Protein AF-A0A1C5YTB3-F1 (afdb_monomer_lite)

Secondary structure (DSSP, 8-state):
------------HHHHHHHHHHHHHTT--HHHHHHHHHHHHHHHSS------SS--THHHHHHHHHHHHHHH---PPPHHHHHHHHHHHHHHHHHT-

Foldseek 3Di:
DPDDDDDDDDDDPVVQVVVQVVQVVVPHHPVRVVVVQVVCCVVVVDHDPDPDPDPCCVVVVVVVVVVVCVVVDDPDDDPVVVVVVVVVVVVCVVVVD

pLDDT: mean 79.33, std 14.61, range [42.94, 97.38]

Sequence (97 aa):
MPGDYNLSMRVDSTLKAQAEEVLSNVGLTMTGAFTMFLKQIVREKSVPLSLSLDSSNAVYADLLEAQIDRLNGYQGRSGRDVLAEMDRVISEVENGR

Structure (mmCIF, N/CA/C/O backbone):
data_AF-A0A1C5YTB3-F1
#
_entry.id   AF-A0A1C5YTB3-F1
#
loop_
_atom_site.group_PDB
_atom_site.id
_atom_site.type_symbol
_atom_site.label_atom_id
_atom_site.label_alt_id
_atom_site.label_comp_id
_atom_site.label_asym_id
_atom_site.label_entity_id
_atom_site.label_seq_id
_atom_site.pdbx_PDB_ins_code
_atom_site.Cartn_x
_atom_site.Cartn_y
_atom_site.Cartn_z
_atom_site.occupancy
_atom_site.B_iso_or_equiv
_atom_site.auth_seq_id
_atom_site.auth_comp_id
_atom_site.auth_asym_id
_atom_site.auth_atom_id
_atom_site.pdbx_PDB_model_num
ATOM 1 N N . MET A 1 1 ? 9.365 3.852 24.773 1.00 42.94 1 MET A N 1
ATOM 2 C CA . MET A 1 1 ? 8.521 2.674 24.477 1.00 42.94 1 MET A CA 1
ATOM 3 C C . MET A 1 1 ? 7.908 2.879 23.106 1.00 42.94 1 MET A C 1
ATOM 5 O O . MET A 1 1 ? 7.512 4.012 22.851 1.00 42.94 1 MET A O 1
ATOM 9 N N . PRO A 1 2 ? 7.841 1.866 22.228 1.00 62.19 2 PRO A N 1
ATOM 10 C CA . PRO A 1 2 ? 6.917 1.953 21.110 1.00 62.19 2 PRO A CA 1
ATOM 11 C C . PRO A 1 2 ? 5.504 1.915 21.701 1.00 62.19 2 PRO A C 1
ATOM 13 O O . PRO A 1 2 ? 5.137 0.944 22.356 1.00 62.19 2 PRO A O 1
ATOM 16 N N . GLY A 1 3 ? 4.790 3.030 21.584 1.00 78.25 3 GLY A N 1
ATOM 17 C CA . GLY A 1 3 ? 3.371 3.123 21.908 1.00 78.25 3 GLY A CA 1
ATOM 18 C C . GLY A 1 3 ? 2.544 2.987 20.637 1.00 78.25 3 GLY A C 1
ATOM 19 O O . GLY A 1 3 ? 3.040 3.270 19.544 1.00 78.25 3 GLY A O 1
ATOM 20 N N . ASP A 1 4 ? 1.296 2.561 20.785 1.00 83.25 4 ASP A N 1
ATOM 21 C CA . ASP A 1 4 ? 0.339 2.584 19.687 1.00 83.25 4 ASP A CA 1
ATOM 22 C C . ASP A 1 4 ? -0.077 4.033 19.413 1.00 83.25 4 ASP A C 1
ATOM 24 O O . ASP A 1 4 ? -0.381 4.799 20.331 1.00 83.25 4 ASP A O 1
ATOM 28 N N . TYR A 1 5 ? -0.082 4.413 18.137 1.00 86.44 5 TYR A N 1
ATOM 29 C CA . TYR A 1 5 ? -0.504 5.736 17.690 1.00 86.44 5 TYR A CA 1
ATOM 30 C C . TYR A 1 5 ? -1.646 5.600 16.689 1.00 86.44 5 TYR A C 1
ATOM 32 O O . TYR A 1 5 ? -1.597 4.776 15.776 1.00 86.44 5 TYR A O 1
ATOM 40 N N . ASN A 1 6 ? -2.658 6.452 16.837 1.00 90.06 6 ASN A N 1
ATOM 41 C CA . ASN A 1 6 ? -3.766 6.527 15.893 1.00 90.06 6 ASN A CA 1
ATOM 42 C C . ASN A 1 6 ? -3.383 7.415 14.706 1.00 90.06 6 ASN A C 1
ATOM 44 O O . ASN A 1 6 ? -2.997 8.571 14.885 1.00 90.06 6 ASN A O 1
ATOM 48 N N . LEU A 1 7 ? -3.538 6.888 13.492 1.00 87.19 7 LEU A N 1
ATOM 49 C CA . LEU A 1 7 ? -3.354 7.626 12.246 1.00 87.19 7 LEU A CA 1
ATOM 50 C C . LEU A 1 7 ? -4.719 8.068 11.703 1.00 87.19 7 LEU A C 1
ATOM 52 O O . LEU A 1 7 ? -5.602 7.238 11.500 1.00 87.19 7 LEU A O 1
ATOM 56 N N . SER A 1 8 ? -4.881 9.366 11.439 1.00 90.81 8 SER A N 1
ATOM 57 C CA . SER A 1 8 ? -6.066 9.926 10.778 1.00 90.81 8 SER A CA 1
ATOM 58 C C . SER A 1 8 ? -5.673 10.516 9.428 1.00 90.81 8 SER A C 1
ATOM 60 O O . SER A 1 8 ? -4.761 11.338 9.348 1.00 90.81 8 SER A O 1
ATOM 62 N N . MET A 1 9 ? -6.352 10.088 8.365 1.00 88.31 9 MET A N 1
ATOM 63 C CA . MET A 1 9 ? -6.101 10.514 6.989 1.00 88.31 9 MET A CA 1
ATOM 64 C C . MET A 1 9 ? -7.425 10.874 6.318 1.00 88.31 9 MET A C 1
ATOM 66 O O . MET A 1 9 ? -8.427 10.180 6.491 1.00 88.31 9 MET A O 1
ATOM 70 N N . ARG A 1 10 ? -7.428 11.952 5.529 1.00 93.38 10 ARG A N 1
ATOM 71 C CA . ARG A 1 10 ? -8.546 12.271 4.637 1.00 93.38 10 ARG A CA 1
ATOM 72 C C . ARG A 1 10 ? -8.358 11.522 3.326 1.00 93.38 10 ARG A C 1
ATOM 74 O O . ARG A 1 10 ? -7.333 11.686 2.673 1.00 93.38 10 ARG A O 1
ATOM 81 N N . VAL A 1 11 ? -9.353 10.728 2.963 1.00 92.06 11 VAL A N 1
ATOM 82 C CA . VAL A 1 11 ? -9.398 9.953 1.723 1.00 92.06 11 VAL A CA 1
ATOM 83 C C . VAL A 1 11 ? -10.769 10.178 1.104 1.00 92.06 11 VAL A C 1
ATOM 85 O O . VAL A 1 11 ? -11.752 10.346 1.829 1.00 92.06 11 VAL A O 1
ATOM 88 N N . ASP A 1 12 ? -10.827 10.203 -0.222 1.00 97.38 12 ASP A N 1
ATOM 89 C CA . ASP A 1 12 ? -12.097 10.198 -0.934 1.00 97.38 12 ASP A CA 1
ATOM 90 C C . ASP A 1 12 ? -12.927 8.953 -0.562 1.00 97.38 12 ASP A C 1
ATOM 92 O O . ASP A 1 12 ? -12.395 7.848 -0.414 1.00 97.38 12 ASP A O 1
ATOM 96 N N . SER A 1 13 ? -14.235 9.129 -0.375 1.00 96.00 13 SER A N 1
ATOM 97 C CA . SER A 1 13 ? -15.112 8.053 0.098 1.00 96.00 13 SER A CA 1
ATOM 98 C C . SER A 1 13 ? -15.258 6.927 -0.923 1.00 96.00 13 SER A C 1
ATOM 100 O O . SER A 1 13 ? -15.326 5.761 -0.530 1.00 96.00 13 SER A O 1
ATOM 102 N N . THR A 1 14 ? -15.266 7.254 -2.217 1.00 96.38 14 THR A N 1
ATOM 103 C CA . THR A 1 14 ? -15.378 6.263 -3.292 1.00 96.38 14 THR A CA 1
ATOM 104 C C . THR A 1 14 ? -14.084 5.473 -3.432 1.00 96.38 14 THR A C 1
ATOM 106 O O . THR A 1 14 ? -14.125 4.245 -3.490 1.00 96.38 14 THR A O 1
ATOM 109 N N . LEU A 1 15 ? -12.933 6.151 -3.356 1.00 94.62 15 LEU A N 1
ATOM 110 C CA . LEU A 1 15 ? -11.619 5.510 -3.360 1.00 94.62 15 LEU A CA 1
ATOM 111 C C . LEU A 1 15 ? -11.454 4.555 -2.173 1.00 94.62 15 LEU A C 1
ATOM 113 O O . LEU A 1 15 ? -10.968 3.437 -2.338 1.00 94.62 15 LEU A O 1
ATOM 117 N N . LYS A 1 16 ? -11.879 4.977 -0.975 1.00 93.81 16 LYS A N 1
ATOM 118 C CA . LYS A 1 16 ? -11.833 4.127 0.219 1.00 93.81 16 LYS A CA 1
ATOM 119 C C . LYS A 1 16 ? -12.647 2.845 0.020 1.00 93.81 16 LYS A C 1
ATOM 121 O O . LYS A 1 16 ? -12.140 1.770 0.325 1.00 93.81 16 LYS A O 1
ATOM 126 N N . ALA A 1 17 ? -13.873 2.961 -0.492 1.00 95.75 17 ALA A N 1
ATOM 127 C CA . ALA A 1 17 ? -14.748 1.812 -0.716 1.00 95.75 17 ALA A CA 1
ATOM 128 C C . ALA A 1 17 ? -14.154 0.826 -1.736 1.00 95.75 17 ALA A C 1
ATOM 130 O O . ALA A 1 17 ? -14.104 -0.371 -1.467 1.00 95.75 17 ALA A O 1
ATOM 131 N N . GLN A 1 18 ? -13.629 1.331 -2.858 1.00 95.25 18 GLN A N 1
ATOM 132 C CA . GLN A 1 18 ? -12.973 0.501 -3.878 1.00 95.25 18 GLN A CA 1
ATOM 133 C C . GLN A 1 18 ? -11.755 -0.239 -3.312 1.00 95.25 18 GLN A C 1
ATOM 135 O O . GLN A 1 18 ? -11.577 -1.434 -3.537 1.00 95.25 18 GLN A O 1
ATOM 140 N N . ALA A 1 19 ? -10.916 0.455 -2.541 1.00 92.81 19 ALA A N 1
ATOM 141 C CA . ALA A 1 19 ? -9.744 -0.157 -1.932 1.00 92.81 19 ALA A CA 1
ATOM 142 C C . ALA A 1 19 ? -10.121 -1.213 -0.875 1.00 92.81 19 ALA A C 1
ATOM 144 O O . ALA A 1 19 ? -9.485 -2.263 -0.816 1.00 92.81 19 ALA A O 1
ATOM 145 N N . GLU A 1 20 ? -11.156 -0.976 -0.061 1.00 94.50 20 GLU A N 1
ATOM 146 C CA . GLU A 1 20 ? -11.662 -1.975 0.892 1.00 94.50 20 GLU A CA 1
ATOM 147 C C . GLU A 1 20 ? -12.184 -3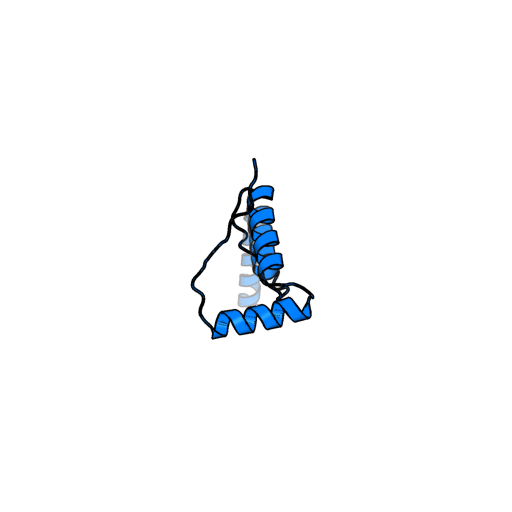.232 0.187 1.00 94.50 20 GLU A C 1
ATOM 149 O O . GLU A 1 20 ? -11.861 -4.336 0.624 1.00 94.50 20 GLU A O 1
ATOM 154 N N . GLU A 1 21 ? -12.913 -3.088 -0.922 1.00 95.00 21 GLU A N 1
ATOM 155 C CA . GLU A 1 21 ? -13.391 -4.222 -1.721 1.00 95.00 21 GLU A CA 1
ATOM 156 C C . GLU A 1 21 ? -12.220 -5.072 -2.234 1.00 95.00 21 GLU A C 1
ATOM 158 O O . GLU A 1 21 ? -12.163 -6.280 -1.991 1.00 95.00 21 GLU A O 1
ATOM 163 N N . VAL A 1 22 ? -11.226 -4.435 -2.855 1.00 93.31 22 VAL A N 1
ATOM 164 C CA . VAL A 1 22 ? -10.035 -5.116 -3.379 1.00 93.31 22 VAL A CA 1
ATOM 165 C C . VAL A 1 22 ? -9.253 -5.831 -2.274 1.00 93.31 22 VAL A C 1
ATOM 167 O O . VAL A 1 22 ? -8.879 -6.993 -2.435 1.00 93.31 22 VAL A O 1
ATOM 170 N N . LEU A 1 23 ? -9.020 -5.166 -1.140 1.00 92.75 23 LEU A N 1
ATOM 171 C CA . LEU A 1 23 ? -8.309 -5.764 -0.008 1.00 92.75 23 LEU A CA 1
ATOM 172 C C . LEU A 1 23 ? -9.096 -6.930 0.603 1.00 92.75 23 LEU A C 1
ATOM 174 O O . LEU A 1 23 ? -8.500 -7.943 0.971 1.00 92.75 23 LEU A O 1
ATOM 178 N N . SER A 1 24 ? -10.426 -6.832 0.653 1.00 93.19 24 SER A N 1
ATOM 179 C CA . SER A 1 24 ? -11.282 -7.895 1.183 1.00 93.19 24 SER A CA 1
ATOM 180 C C . SER A 1 24 ? -11.212 -9.178 0.350 1.00 93.19 24 SER A C 1
ATOM 182 O O . SER A 1 24 ? -11.171 -10.267 0.924 1.00 93.19 24 SER A O 1
ATOM 184 N N . ASN A 1 25 ? -11.068 -9.062 -0.976 1.00 92.31 25 ASN A N 1
ATOM 185 C CA . ASN A 1 25 ? -10.920 -10.206 -1.882 1.00 92.31 25 ASN A CA 1
ATOM 186 C C . ASN A 1 25 ? -9.662 -11.041 -1.593 1.00 92.31 25 ASN A C 1
ATOM 188 O O . ASN A 1 25 ? -9.626 -12.230 -1.902 1.00 92.31 25 ASN A O 1
ATOM 192 N N . VAL A 1 26 ? -8.643 -10.437 -0.975 1.00 89.06 26 VAL A N 1
ATOM 193 C CA . VAL A 1 26 ? -7.402 -11.109 -0.553 1.00 89.06 26 VAL A CA 1
ATOM 194 C C . VAL A 1 26 ? -7.314 -11.302 0.967 1.00 89.06 26 VAL A C 1
ATOM 196 O O . VAL A 1 26 ? -6.260 -11.663 1.487 1.00 89.06 26 VAL A O 1
ATOM 199 N N . GLY A 1 27 ? -8.412 -11.073 1.697 1.00 91.12 27 GLY A N 1
ATOM 200 C CA . GLY A 1 27 ? -8.485 -11.264 3.149 1.00 91.12 27 GLY A CA 1
ATOM 201 C C . GLY A 1 27 ? -7.727 -10.216 3.971 1.00 91.12 27 GLY A C 1
ATOM 202 O O . GLY A 1 27 ? -7.367 -10.479 5.120 1.00 91.12 27 GLY A O 1
ATOM 203 N N . LEU A 1 28 ? -7.463 -9.036 3.406 1.00 93.56 28 LEU A N 1
ATOM 204 C CA . LEU A 1 28 ? -6.774 -7.936 4.077 1.00 93.56 28 LEU A CA 1
ATOM 205 C C . LEU A 1 28 ? -7.746 -6.845 4.529 1.00 93.56 28 LEU A C 1
ATOM 207 O O . LEU A 1 28 ? -8.738 -6.534 3.877 1.00 93.56 28 LEU A O 1
ATOM 211 N N . THR A 1 29 ? -7.411 -6.211 5.651 1.00 94.62 29 THR A N 1
ATOM 212 C CA . THR A 1 29 ? -8.067 -4.981 6.109 1.00 94.62 29 THR A CA 1
ATOM 213 C C . THR A 1 29 ? -7.252 -3.763 5.695 1.00 94.62 29 THR A C 1
ATOM 215 O O . THR A 1 29 ? -6.040 -3.858 5.488 1.00 94.62 29 THR A O 1
ATOM 218 N N . MET A 1 30 ? -7.893 -2.591 5.659 1.00 92.50 30 MET A N 1
ATOM 219 C CA . MET A 1 30 ? -7.212 -1.322 5.385 1.00 92.50 30 MET A CA 1
ATOM 220 C C . MET A 1 30 ? -6.026 -1.098 6.338 1.00 92.50 30 MET A C 1
ATOM 222 O O . MET A 1 30 ? -4.906 -0.836 5.906 1.00 92.50 30 MET A O 1
ATOM 226 N N . THR A 1 31 ? -6.233 -1.304 7.642 1.00 92.31 31 THR A N 1
ATOM 227 C CA . THR A 1 31 ? -5.172 -1.200 8.656 1.00 92.31 31 THR A CA 1
ATOM 228 C C . THR A 1 31 ? -4.039 -2.198 8.415 1.00 92.31 31 THR A C 1
ATOM 230 O O . THR A 1 31 ? -2.866 -1.845 8.558 1.00 92.31 31 THR A O 1
ATOM 233 N N . GLY A 1 32 ? -4.363 -3.434 8.023 1.00 92.50 32 GLY A N 1
ATOM 234 C CA . GLY A 1 32 ? -3.370 -4.453 7.684 1.00 92.50 32 GLY A CA 1
ATOM 235 C C . GLY A 1 32 ? -2.506 -4.037 6.493 1.00 92.50 32 GLY A C 1
ATOM 236 O O . GLY A 1 32 ? -1.278 -4.072 6.588 1.00 92.50 32 GLY A O 1
ATOM 237 N N . ALA A 1 33 ? -3.136 -3.556 5.420 1.00 91.62 33 ALA A N 1
ATOM 238 C CA . ALA A 1 33 ? -2.450 -3.072 4.225 1.00 91.62 33 ALA A CA 1
ATOM 239 C C . ALA A 1 33 ? -1.526 -1.880 4.532 1.00 91.62 33 ALA A C 1
ATOM 241 O O . ALA A 1 33 ? -0.344 -1.905 4.185 1.00 91.62 33 ALA A O 1
ATOM 242 N N . PHE A 1 34 ? -2.010 -0.879 5.277 1.00 90.81 34 PHE A N 1
ATOM 243 C CA . PHE A 1 34 ? -1.180 0.251 5.714 1.00 90.81 34 PHE A CA 1
ATOM 244 C C . PHE A 1 34 ? -0.017 -0.182 6.615 1.00 90.81 34 PHE A C 1
ATOM 246 O O . PHE A 1 34 ? 1.100 0.318 6.476 1.00 90.81 34 PHE A O 1
ATOM 253 N N . THR A 1 35 ? -0.237 -1.148 7.509 1.00 91.94 35 THR A N 1
ATOM 254 C CA . THR A 1 35 ? 0.837 -1.695 8.350 1.00 91.94 35 THR A CA 1
ATOM 255 C C . THR A 1 35 ? 1.921 -2.362 7.502 1.00 91.94 35 THR A C 1
ATOM 257 O O . THR A 1 35 ? 3.110 -2.196 7.778 1.00 91.94 35 THR A O 1
ATOM 260 N N . MET A 1 36 ? 1.535 -3.106 6.461 1.00 91.75 36 MET A N 1
ATOM 261 C CA . MET A 1 36 ? 2.485 -3.716 5.527 1.00 91.75 36 MET A CA 1
ATOM 262 C C . MET A 1 36 ? 3.273 -2.661 4.749 1.00 91.75 36 MET A C 1
ATOM 264 O O . MET A 1 36 ? 4.496 -2.769 4.677 1.00 91.75 36 MET A O 1
ATOM 268 N N . PHE A 1 37 ? 2.605 -1.616 4.257 1.00 90.19 37 PHE A N 1
ATOM 269 C CA . PHE A 1 37 ? 3.249 -0.493 3.573 1.00 90.19 37 PHE A CA 1
ATOM 270 C C . PHE A 1 37 ? 4.326 0.176 4.443 1.00 90.19 37 PHE A C 1
ATOM 272 O O . PHE A 1 37 ? 5.469 0.339 4.014 1.00 90.19 37 PHE A O 1
ATOM 279 N N . LEU A 1 38 ? 4.010 0.483 5.707 1.00 91.75 38 LEU A N 1
ATOM 280 C CA . LEU A 1 38 ? 4.979 1.072 6.638 1.00 91.75 38 LEU A CA 1
ATOM 281 C C . LEU A 1 38 ? 6.150 0.125 6.929 1.00 91.75 38 LEU A C 1
ATOM 283 O O . LEU A 1 38 ? 7.308 0.548 6.928 1.00 91.75 38 LEU A O 1
ATOM 287 N N . LYS A 1 39 ? 5.874 -1.168 7.144 1.00 92.06 39 LYS A N 1
ATOM 288 C CA . LYS A 1 39 ? 6.925 -2.179 7.335 1.00 92.06 39 LYS A CA 1
ATOM 289 C C . LYS A 1 39 ? 7.843 -2.277 6.120 1.00 92.06 39 LYS A C 1
ATOM 291 O O . LYS A 1 39 ? 9.048 -2.440 6.297 1.00 92.06 39 LYS A O 1
ATOM 296 N N . GLN A 1 40 ? 7.296 -2.155 4.913 1.00 91.25 40 GLN A N 1
ATOM 297 C CA . GLN A 1 40 ? 8.081 -2.172 3.687 1.00 91.25 40 GLN A CA 1
ATOM 298 C C . GLN A 1 40 ? 9.028 -0.972 3.614 1.00 91.25 40 GLN A C 1
ATOM 300 O O . GLN A 1 40 ? 10.225 -1.179 3.431 1.00 91.25 40 GLN A O 1
ATOM 305 N N . ILE A 1 41 ? 8.540 0.246 3.879 1.00 88.94 41 ILE A N 1
ATOM 306 C CA . ILE A 1 41 ? 9.389 1.450 3.936 1.00 88.94 41 ILE A CA 1
ATOM 307 C C . ILE A 1 41 ? 10.534 1.268 4.935 1.00 88.94 41 ILE A C 1
ATOM 309 O O . ILE A 1 41 ? 11.693 1.570 4.648 1.00 88.94 41 ILE A O 1
ATOM 313 N N . VAL A 1 42 ? 10.228 0.749 6.127 1.00 92.94 42 VAL A N 1
ATOM 314 C CA . VAL A 1 42 ? 11.239 0.541 7.171 1.00 92.94 42 VAL A CA 1
ATOM 315 C C . VAL A 1 42 ? 12.278 -0.498 6.748 1.00 92.94 42 VAL A C 1
ATOM 317 O O . VAL A 1 42 ? 13.460 -0.310 7.057 1.00 92.94 42 VAL A O 1
ATOM 320 N N . ARG A 1 43 ? 11.852 -1.567 6.066 1.00 91.69 43 ARG A N 1
ATOM 321 C CA . ARG A 1 43 ? 12.711 -2.663 5.601 1.00 91.69 43 ARG A CA 1
ATOM 322 C C . ARG A 1 43 ? 13.608 -2.238 4.442 1.00 91.69 43 ARG A C 1
ATOM 324 O O . ARG A 1 43 ? 14.793 -2.543 4.465 1.00 91.69 43 ARG A O 1
ATOM 331 N N . GLU A 1 44 ? 13.051 -1.545 3.456 1.00 89.56 44 GLU A N 1
ATOM 332 C CA . GLU A 1 44 ? 13.724 -1.230 2.187 1.00 89.56 44 GLU A CA 1
ATOM 333 C C . GLU A 1 44 ? 14.380 0.155 2.184 1.00 89.56 44 GLU A C 1
ATOM 335 O O . GLU A 1 44 ? 15.156 0.465 1.286 1.00 89.56 44 GLU A O 1
ATOM 340 N N . LYS A 1 45 ? 14.112 0.981 3.207 1.00 87.75 45 LYS A N 1
ATOM 341 C CA . LYS A 1 45 ? 14.597 2.371 3.311 1.00 87.75 45 LYS A CA 1
ATOM 342 C C . LYS A 1 45 ? 14.255 3.211 2.074 1.00 87.75 45 LYS A C 1
ATOM 344 O O . LYS A 1 45 ? 14.957 4.163 1.747 1.00 87.75 45 LYS A O 1
ATOM 349 N N . SER A 1 46 ? 13.157 2.867 1.413 1.00 81.00 46 SER A N 1
ATOM 350 C CA . SER A 1 46 ? 12.662 3.481 0.186 1.00 81.00 46 SER A CA 1
ATOM 351 C C . SER A 1 46 ? 11.133 3.529 0.212 1.00 81.00 46 SER A C 1
ATOM 353 O O . SER A 1 46 ? 10.491 2.866 1.027 1.00 81.00 46 SER A O 1
ATOM 355 N N . VAL A 1 47 ? 10.537 4.351 -0.653 1.00 83.44 47 VAL A N 1
ATOM 356 C CA . VAL A 1 47 ? 9.078 4.400 -0.819 1.00 83.44 47 VAL A CA 1
ATOM 357 C C . VAL A 1 47 ? 8.660 3.315 -1.823 1.00 83.44 47 VAL A C 1
ATOM 359 O O . VAL A 1 47 ? 9.156 3.344 -2.951 1.00 83.44 47 VAL A O 1
ATOM 362 N N . PRO A 1 48 ? 7.755 2.383 -1.464 1.00 77.75 48 PRO A N 1
ATOM 363 C CA . PRO A 1 48 ? 7.248 1.372 -2.388 1.00 77.75 48 PRO A CA 1
ATOM 364 C C . PRO A 1 48 ? 6.479 2.022 -3.542 1.00 77.75 48 PRO A C 1
ATOM 366 O O . PRO A 1 48 ? 5.438 2.637 -3.323 1.00 77.75 48 PRO A O 1
ATOM 369 N N . LEU A 1 49 ? 6.992 1.894 -4.767 1.00 65.69 49 LEU A N 1
ATOM 370 C CA . LEU A 1 49 ? 6.356 2.418 -5.986 1.00 65.69 49 LEU A CA 1
ATOM 371 C C . LEU A 1 49 ? 5.499 1.368 -6.713 1.00 65.69 49 LEU A C 1
ATOM 373 O O . LEU A 1 49 ? 4.698 1.724 -7.572 1.00 65.69 49 LEU A O 1
ATOM 377 N N . SER A 1 50 ? 5.637 0.084 -6.368 1.00 63.00 50 SER A N 1
ATOM 378 C CA . SER A 1 50 ? 4.903 -1.021 -6.987 1.00 63.00 50 SER A CA 1
ATOM 379 C C . SER A 1 50 ? 3.908 -1.647 -6.009 1.00 63.00 50 SER A C 1
ATOM 381 O O . SER A 1 50 ? 4.227 -2.537 -5.225 1.00 63.00 50 SER A O 1
ATOM 383 N N . LEU A 1 51 ? 2.659 -1.199 -6.084 1.00 55.62 51 LEU A N 1
ATOM 384 C CA . LEU A 1 51 ? 1.510 -1.921 -5.535 1.00 55.62 51 LEU A CA 1
ATOM 385 C C . LEU A 1 51 ? 0.504 -2.114 -6.672 1.00 55.62 51 LEU A C 1
ATOM 387 O O . LEU A 1 51 ? -0.549 -1.489 -6.700 1.00 55.62 51 LEU A O 1
ATOM 391 N N . SER A 1 52 ? 0.880 -2.926 -7.662 1.00 53.94 52 SER A N 1
ATOM 392 C CA . SER A 1 52 ? 0.011 -3.296 -8.782 1.00 53.94 52 SER A CA 1
ATOM 393 C C . SER A 1 52 ? -0.458 -4.737 -8.602 1.00 53.94 52 SER A C 1
ATOM 395 O O . SER A 1 52 ? 0.364 -5.630 -8.407 1.00 53.94 52 SER A O 1
ATOM 397 N N . LEU A 1 53 ? -1.773 -4.961 -8.672 1.00 50.47 53 LEU A N 1
ATOM 398 C CA . LEU A 1 53 ? -2.364 -6.298 -8.840 1.00 50.47 53 LEU A CA 1
ATOM 399 C C . LEU A 1 53 ? -2.245 -6.799 -10.282 1.00 50.47 53 LEU A C 1
ATOM 401 O O . LEU A 1 53 ? -2.433 -7.983 -10.544 1.00 50.47 53 LEU A O 1
ATOM 405 N N . ASP A 1 54 ? -1.926 -5.896 -11.206 1.00 48.34 54 ASP A N 1
ATOM 406 C CA . ASP A 1 54 ? -1.639 -6.227 -12.584 1.00 48.34 54 ASP A CA 1
ATOM 407 C C . ASP A 1 54 ? -0.177 -6.651 -12.693 1.00 48.34 54 ASP A C 1
ATOM 409 O O . ASP A 1 54 ? 0.736 -5.888 -12.352 1.00 48.34 54 ASP A O 1
ATOM 413 N N . SER A 1 55 ? 0.040 -7.863 -13.198 1.00 47.09 55 SER A N 1
ATOM 414 C CA . SER A 1 55 ? 1.339 -8.453 -13.518 1.00 47.09 55 SER A CA 1
ATOM 415 C C . SER A 1 55 ? 2.017 -7.768 -14.709 1.00 47.09 55 SER A C 1
ATOM 417 O O . SER A 1 55 ? 2.718 -8.418 -15.484 1.00 47.09 55 SER A O 1
ATOM 419 N N . SER A 1 56 ? 1.824 -6.459 -14.885 1.00 48.59 56 SER A N 1
ATOM 420 C CA . SER A 1 56 ? 2.563 -5.654 -15.850 1.00 48.59 56 SER A CA 1
ATOM 421 C C . SER A 1 56 ? 3.940 -5.333 -15.272 1.00 48.59 56 SER A C 1
ATOM 423 O O . SER A 1 56 ? 4.322 -4.200 -14.988 1.00 48.59 56 SER A O 1
ATOM 425 N N . ASN A 1 57 ? 4.701 -6.415 -15.128 1.00 51.00 57 ASN A N 1
ATOM 426 C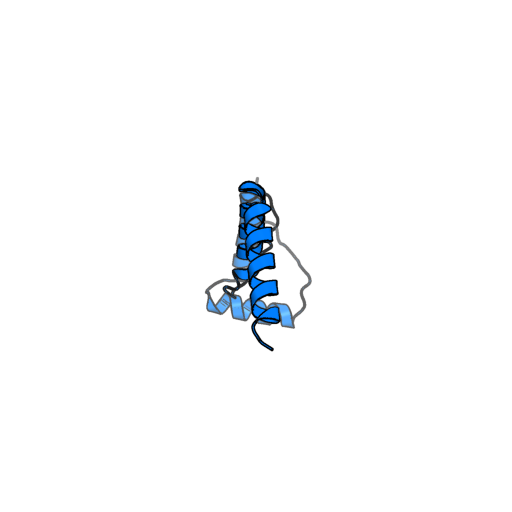 CA . ASN A 1 57 ? 6.145 -6.484 -14.988 1.00 51.00 57 ASN A CA 1
ATOM 427 C C . ASN A 1 57 ? 6.885 -5.763 -16.126 1.00 51.00 57 ASN A C 1
ATOM 429 O O . ASN A 1 57 ? 8.105 -5.771 -16.105 1.00 51.00 57 ASN A O 1
ATOM 433 N N . ALA A 1 58 ? 6.199 -5.149 -17.096 1.00 52.88 58 ALA A N 1
ATOM 434 C CA . ALA A 1 58 ? 6.811 -4.440 -18.212 1.00 52.88 58 ALA A CA 1
ATOM 435 C C . ALA A 1 58 ? 7.721 -3.308 -17.726 1.00 52.88 58 ALA A C 1
ATOM 437 O O . ALA A 1 58 ? 8.889 -3.296 -18.061 1.00 52.88 58 ALA A O 1
ATOM 438 N N . VAL A 1 59 ? 7.258 -2.431 -16.828 1.00 55.72 59 VAL A N 1
ATOM 439 C CA . VAL A 1 59 ? 8.084 -1.285 -16.396 1.00 55.72 59 VAL A CA 1
ATOM 440 C C . VAL A 1 59 ? 9.287 -1.725 -15.555 1.00 55.72 59 VAL A C 1
ATOM 442 O O . VAL A 1 59 ? 10.369 -1.160 -15.672 1.00 55.72 59 VAL A O 1
ATOM 445 N N . TYR A 1 60 ? 9.127 -2.742 -14.704 1.00 61.97 60 TYR A N 1
ATOM 446 C CA . TYR A 1 60 ? 10.246 -3.275 -13.922 1.00 61.97 60 TYR A CA 1
ATOM 447 C C . TYR A 1 60 ? 11.224 -4.078 -14.794 1.00 61.97 60 TYR A C 1
ATOM 449 O O . TYR A 1 60 ? 12.432 -3.969 -14.597 1.00 61.97 60 TYR A O 1
ATOM 457 N N . ALA A 1 61 ? 10.719 -4.836 -15.773 1.00 61.59 61 ALA A N 1
ATOM 458 C CA . ALA A 1 61 ? 11.531 -5.534 -16.765 1.00 61.59 61 ALA A CA 1
ATOM 459 C C . ALA A 1 61 ? 12.294 -4.545 -17.653 1.00 61.59 61 ALA A C 1
ATOM 461 O O . ALA A 1 61 ? 13.502 -4.691 -17.771 1.00 61.59 61 ALA A O 1
ATOM 462 N N . ASP A 1 62 ? 11.640 -3.497 -18.158 1.00 63.66 62 ASP A N 1
ATOM 463 C CA . ASP A 1 62 ? 12.253 -2.441 -18.972 1.00 63.66 62 ASP A CA 1
ATOM 464 C C . ASP A 1 62 ? 13.364 -1.719 -18.197 1.00 63.66 62 ASP A C 1
ATOM 466 O O . ASP A 1 62 ? 14.436 -1.434 -18.730 1.00 63.66 62 ASP A O 1
ATOM 470 N N . LEU A 1 63 ? 13.138 -1.434 -16.909 1.00 70.00 63 LEU A N 1
ATOM 471 C CA . LEU A 1 63 ? 14.153 -0.823 -16.050 1.00 70.00 63 LEU A CA 1
ATOM 472 C C . LEU A 1 63 ? 15.328 -1.770 -15.777 1.00 70.00 63 LEU A C 1
ATOM 474 O O . LEU A 1 63 ? 16.472 -1.316 -15.746 1.00 70.00 63 LEU A O 1
ATOM 478 N N . LEU A 1 64 ? 15.065 -3.066 -15.588 1.00 71.31 64 LEU A N 1
ATOM 479 C CA . LEU A 1 64 ? 16.101 -4.078 -15.390 1.00 71.31 64 LEU A CA 1
ATOM 480 C C . LEU A 1 64 ? 16.912 -4.308 -16.672 1.00 71.31 64 LEU A C 1
ATOM 482 O O . LEU A 1 64 ? 18.137 -4.367 -16.605 1.00 71.31 64 LEU A O 1
ATOM 486 N N . GLU A 1 65 ? 16.255 -4.382 -17.826 1.00 68.56 65 GLU A N 1
ATOM 487 C CA . GLU A 1 65 ? 16.876 -4.515 -19.144 1.00 68.56 65 GLU A CA 1
ATOM 488 C C . GLU A 1 65 ? 17.755 -3.298 -19.447 1.00 68.56 65 GLU A C 1
ATOM 490 O O . GLU A 1 65 ? 18.954 -3.445 -19.679 1.00 68.56 65 GLU A O 1
ATOM 495 N N . ALA A 1 66 ? 17.231 -2.083 -19.258 1.00 72.06 66 ALA A N 1
ATOM 496 C CA . ALA A 1 66 ? 18.014 -0.857 -19.394 1.00 72.06 66 ALA A CA 1
ATOM 497 C C . ALA A 1 66 ? 19.212 -0.798 -18.427 1.00 72.06 66 ALA A C 1
ATOM 499 O O . ALA A 1 66 ? 20.234 -0.174 -18.728 1.00 72.06 66 ALA A O 1
ATOM 500 N N . GLN A 1 67 ? 19.109 -1.415 -17.247 1.00 72.00 67 GLN A N 1
ATOM 501 C CA . GLN A 1 67 ? 20.211 -1.502 -16.291 1.00 72.00 67 GLN A CA 1
ATOM 502 C C . GLN A 1 67 ? 21.257 -2.548 -16.714 1.00 72.00 67 GLN A C 1
ATOM 504 O O . GLN A 1 67 ? 22.455 -2.289 -16.580 1.00 72.00 67 GLN A O 1
ATOM 509 N N . ILE A 1 68 ? 20.828 -3.690 -17.256 1.00 70.94 68 ILE A N 1
ATOM 510 C CA . ILE A 1 68 ? 21.695 -4.739 -17.809 1.00 70.94 68 ILE A CA 1
ATOM 511 C C . ILE A 1 68 ? 22.461 -4.215 -19.030 1.00 70.94 68 ILE A C 1
ATOM 513 O O . ILE A 1 68 ? 23.676 -4.394 -19.098 1.00 70.94 68 ILE A O 1
ATOM 517 N N . ASP A 1 69 ? 21.803 -3.494 -19.935 1.00 72.56 69 ASP A N 1
ATOM 518 C CA . ASP A 1 69 ? 22.429 -2.897 -21.122 1.00 72.56 69 ASP A CA 1
ATOM 519 C C . ASP A 1 69 ? 23.525 -1.892 -20.757 1.00 72.56 69 ASP A C 1
ATOM 521 O O . ASP A 1 69 ? 24.601 -1.857 -21.361 1.00 72.56 69 ASP A O 1
ATOM 525 N N . ARG A 1 70 ? 23.293 -1.096 -19.707 1.00 69.44 70 ARG A N 1
ATOM 526 C CA . ARG A 1 70 ? 24.298 -0.163 -19.175 1.00 69.44 70 ARG A CA 1
ATOM 527 C C . ARG A 1 70 ? 25.500 -0.880 -18.562 1.00 69.44 70 ARG A C 1
ATOM 529 O O . ARG A 1 70 ? 26.607 -0.356 -18.648 1.00 69.44 70 ARG A O 1
ATOM 536 N N . LEU A 1 71 ? 25.288 -2.035 -17.930 1.00 66.69 71 LEU A N 1
ATOM 537 C CA . LEU A 1 71 ? 26.342 -2.816 -17.272 1.00 66.69 71 LEU A CA 1
ATOM 538 C C . LEU A 1 71 ? 27.166 -3.641 -18.264 1.00 66.69 71 LEU A C 1
ATOM 540 O O . LEU A 1 71 ? 28.383 -3.719 -18.123 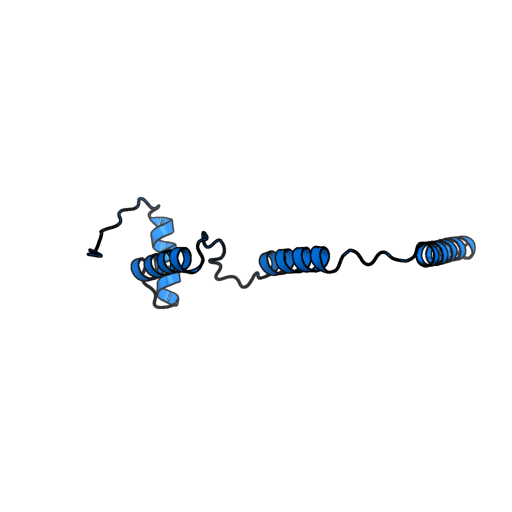1.00 66.69 71 LEU A O 1
ATOM 544 N N . ASN A 1 72 ? 26.516 -4.228 -19.267 1.00 68.94 72 ASN A N 1
ATOM 545 C CA . ASN A 1 72 ? 27.179 -5.036 -20.289 1.00 68.94 72 ASN A CA 1
ATOM 546 C C . ASN A 1 72 ? 27.866 -4.186 -21.365 1.00 68.94 72 ASN A C 1
ATOM 548 O O . ASN A 1 72 ? 28.720 -4.698 -22.089 1.00 68.94 72 ASN A O 1
ATOM 552 N N . GLY A 1 73 ? 27.534 -2.891 -21.436 1.00 63.06 73 GLY A N 1
ATOM 553 C CA . GLY A 1 73 ? 28.002 -1.991 -22.478 1.00 63.06 73 GLY A CA 1
ATOM 554 C C . GLY A 1 73 ? 27.381 -2.344 -23.830 1.00 63.06 73 GLY A C 1
ATOM 555 O O . GLY A 1 73 ? 27.113 -3.502 -24.143 1.00 63.06 73 GLY A O 1
ATOM 556 N N . TYR A 1 74 ? 27.150 -1.337 -24.670 1.00 61.81 74 TYR A N 1
ATOM 557 C CA . TYR A 1 74 ? 26.688 -1.575 -26.035 1.00 61.81 74 TYR A CA 1
ATOM 558 C C . TYR A 1 74 ? 27.707 -2.456 -26.776 1.00 61.81 74 TYR A C 1
ATOM 560 O O . TYR A 1 74 ? 28.819 -2.004 -27.060 1.00 61.81 74 TYR A O 1
ATOM 568 N N . GLN A 1 75 ? 27.339 -3.692 -27.133 1.00 64.62 75 GLN A N 1
ATOM 569 C CA . GLN A 1 75 ? 28.093 -4.447 -28.133 1.00 64.62 75 GLN A CA 1
ATOM 570 C C . GLN A 1 75 ? 27.836 -3.812 -29.500 1.00 64.62 75 GLN A C 1
ATOM 572 O O . GLN A 1 75 ? 26.884 -4.143 -30.205 1.00 64.6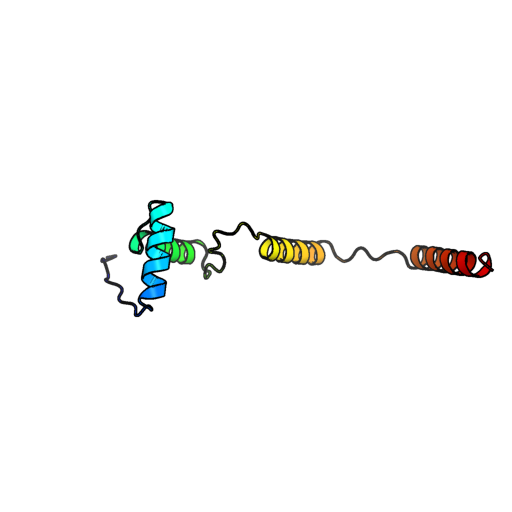2 75 GLN A O 1
ATOM 577 N N . GLY A 1 76 ? 28.666 -2.833 -29.853 1.00 64.06 76 GLY A N 1
ATOM 578 C CA . GLY A 1 76 ? 28.651 -2.237 -31.181 1.00 64.06 76 GLY A CA 1
ATOM 579 C C . GLY A 1 76 ? 28.952 -3.293 -32.245 1.00 64.06 76 GLY A C 1
ATOM 580 O O . GLY A 1 76 ? 29.848 -4.121 -32.077 1.00 64.06 76 GLY A O 1
ATOM 581 N N . ARG A 1 77 ? 28.222 -3.253 -33.362 1.00 72.12 77 ARG A N 1
ATOM 582 C CA . ARG A 1 77 ? 28.583 -4.031 -34.554 1.00 72.12 77 ARG A CA 1
ATOM 583 C C . ARG A 1 77 ? 29.878 -3.463 -35.134 1.00 72.12 77 ARG A C 1
ATOM 585 O O . ARG A 1 77 ? 30.057 -2.245 -35.181 1.00 72.12 77 ARG A O 1
ATOM 592 N N . SER A 1 78 ? 30.783 -4.334 -35.577 1.00 76.88 78 SER A N 1
ATOM 593 C CA . SER A 1 78 ? 32.005 -3.901 -36.258 1.00 76.88 78 SER A CA 1
ATOM 594 C C . SER A 1 78 ? 31.630 -3.088 -37.495 1.00 76.88 78 SER A C 1
ATOM 596 O O . SER A 1 78 ? 30.793 -3.515 -38.289 1.00 76.88 78 SER A O 1
ATOM 598 N N . GLY A 1 79 ? 32.273 -1.934 -37.695 1.00 74.31 79 GLY A N 1
ATOM 599 C CA . GLY A 1 79 ? 31.999 -1.078 -38.854 1.00 74.31 79 GLY A CA 1
ATOM 600 C C . GLY A 1 79 ? 32.170 -1.808 -40.191 1.00 74.31 79 GLY A C 1
ATOM 601 O O . GLY A 1 79 ? 31.489 -1.485 -41.156 1.00 74.31 79 GLY A O 1
ATOM 602 N N . ARG A 1 80 ? 33.012 -2.849 -40.237 1.00 79.44 80 ARG A N 1
ATOM 603 C CA . ARG A 1 80 ? 33.169 -3.705 -41.423 1.00 79.44 80 ARG A CA 1
ATOM 604 C C . ARG A 1 80 ? 31.931 -4.545 -41.725 1.00 79.44 80 ARG A C 1
ATOM 606 O O . ARG A 1 80 ? 31.591 -4.694 -42.891 1.00 79.44 80 ARG A O 1
ATOM 613 N N . ASP A 1 81 ? 31.253 -5.044 -40.698 1.00 82.88 81 ASP A N 1
ATOM 614 C CA . ASP A 1 81 ? 30.050 -5.862 -40.872 1.00 82.88 81 ASP A CA 1
ATOM 615 C C . ASP A 1 81 ? 28.875 -4.999 -41.338 1.00 82.88 81 ASP A C 1
ATOM 617 O O . ASP A 1 81 ? 28.070 -5.433 -42.154 1.00 82.88 81 ASP A O 1
ATOM 621 N N . VAL A 1 82 ? 28.810 -3.754 -40.853 1.00 85.44 82 VAL A N 1
ATOM 622 C CA . VAL A 1 82 ? 27.809 -2.772 -41.292 1.00 85.44 82 VAL A CA 1
ATOM 623 C C . VAL A 1 82 ? 28.036 -2.389 -42.755 1.00 85.44 82 VAL A C 1
ATOM 625 O O . VAL A 1 82 ? 27.089 -2.373 -43.534 1.00 85.44 82 VAL A O 1
ATOM 628 N N . LEU A 1 83 ? 29.286 -2.134 -43.153 1.00 87.94 83 LEU A N 1
ATOM 629 C CA . LEU A 1 83 ? 29.618 -1.803 -44.542 1.00 87.94 83 LEU A CA 1
ATOM 630 C C . LEU A 1 83 ? 29.310 -2.961 -45.501 1.00 87.94 83 LEU A C 1
ATOM 632 O O . LEU A 1 83 ? 28.688 -2.739 -46.534 1.00 87.94 83 LEU A O 1
ATOM 636 N N . ALA A 1 84 ? 29.658 -4.196 -45.128 1.00 86.38 84 ALA A N 1
ATOM 637 C CA . ALA A 1 84 ? 29.362 -5.374 -45.943 1.00 86.38 84 ALA A CA 1
ATOM 638 C C . ALA A 1 84 ? 27.850 -5.594 -46.145 1.00 86.38 84 ALA A C 1
ATOM 640 O O . ALA A 1 84 ? 27.420 -6.062 -47.198 1.00 86.38 84 ALA A O 1
ATOM 641 N N . GLU A 1 85 ? 27.034 -5.253 -45.145 1.00 86.56 85 GLU A N 1
ATOM 642 C CA . GLU A 1 85 ? 25.576 -5.302 -45.255 1.00 86.56 85 GLU A CA 1
ATOM 643 C C . GLU A 1 85 ? 25.038 -4.210 -46.188 1.00 86.56 85 GLU A C 1
ATOM 645 O O . GLU A 1 85 ? 24.200 -4.497 -47.042 1.00 86.56 85 GLU A O 1
ATOM 650 N N . MET A 1 86 ? 25.553 -2.98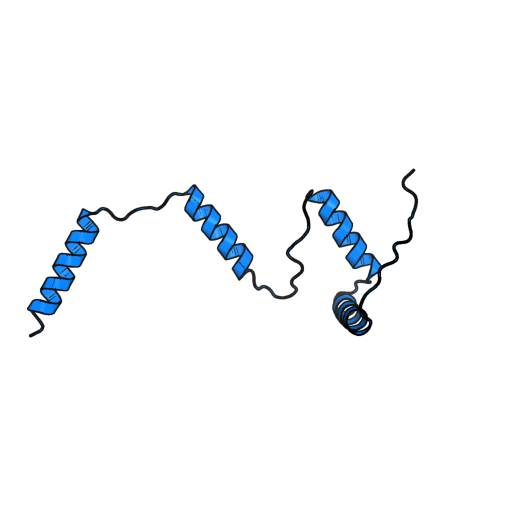2 -46.084 1.00 87.44 86 MET A N 1
ATOM 651 C CA . MET A 1 86 ? 25.150 -1.878 -46.964 1.00 87.44 86 MET A CA 1
ATOM 652 C C . MET A 1 86 ? 25.485 -2.168 -48.431 1.00 87.44 86 MET A C 1
ATOM 654 O O . MET A 1 86 ? 24.627 -1.978 -49.291 1.00 87.44 86 MET A O 1
ATOM 658 N N . ASP A 1 87 ? 26.678 -2.696 -48.709 1.00 87.12 87 ASP A N 1
ATOM 659 C CA . ASP A 1 87 ? 27.084 -3.079 -50.067 1.00 87.12 87 ASP A CA 1
ATOM 660 C C . ASP A 1 87 ? 26.155 -4.153 -50.651 1.00 87.12 87 ASP A C 1
ATOM 662 O O . ASP A 1 87 ? 25.784 -4.106 -51.826 1.00 87.12 87 ASP A O 1
ATOM 666 N N . ARG A 1 88 ? 25.709 -5.097 -49.814 1.00 86.12 88 ARG A N 1
ATOM 667 C CA . ARG A 1 88 ? 24.759 -6.134 -50.223 1.00 86.12 88 ARG A CA 1
ATOM 668 C C . ARG A 1 88 ? 23.403 -5.538 -50.594 1.00 86.12 88 ARG A C 1
ATOM 670 O O . ARG A 1 88 ? 22.886 -5.849 -51.664 1.00 86.12 88 ARG A O 1
ATOM 677 N N . VAL A 1 89 ? 22.870 -4.644 -49.761 1.00 87.56 89 VAL A N 1
ATOM 678 C CA . VAL A 1 89 ? 21.585 -3.966 -50.005 1.00 87.56 89 VAL A CA 1
ATOM 679 C C . VAL A 1 89 ? 21.631 -3.125 -51.282 1.00 87.56 89 VAL A C 1
ATOM 681 O O . VAL A 1 89 ? 20.692 -3.161 -52.075 1.00 87.56 89 VAL A O 1
ATOM 684 N N . ILE A 1 90 ? 22.729 -2.404 -51.523 1.00 86.19 90 ILE A N 1
ATOM 685 C CA . ILE A 1 90 ? 22.906 -1.615 -52.751 1.00 86.19 90 ILE A CA 1
ATOM 686 C C . ILE A 1 90 ? 22.903 -2.539 -53.976 1.00 86.19 90 ILE A C 1
ATOM 688 O O . ILE A 1 90 ? 22.175 -2.280 -54.935 1.00 86.19 90 ILE A O 1
ATOM 692 N N . SER A 1 91 ? 23.616 -3.667 -53.910 1.00 81.56 91 SER A N 1
ATOM 693 C CA . SER A 1 91 ? 23.681 -4.626 -55.020 1.00 81.56 91 SER A CA 1
ATOM 694 C C . SER A 1 91 ? 22.334 -5.285 -55.346 1.00 81.56 91 SER A C 1
ATOM 696 O O . SER A 1 91 ? 22.052 -5.587 -56.505 1.00 81.56 91 SER A O 1
ATOM 698 N N . GLU A 1 92 ? 21.475 -5.496 -54.346 1.00 81.69 92 GLU A N 1
ATOM 699 C CA . GLU A 1 92 ? 20.134 -6.057 -54.541 1.00 81.69 92 GLU A CA 1
ATOM 700 C C . GLU A 1 92 ? 19.207 -5.071 -55.260 1.00 81.69 92 GLU A C 1
ATOM 702 O O . GLU A 1 92 ? 18.428 -5.473 -56.125 1.00 81.69 92 GLU A O 1
ATOM 707 N N . VAL A 1 93 ? 19.327 -3.775 -54.963 1.00 81.81 93 VAL A N 1
ATOM 708 C CA . VAL A 1 93 ? 18.559 -2.719 -55.640 1.00 81.81 93 VAL A CA 1
ATOM 709 C C . VAL A 1 93 ? 19.047 -2.509 -57.076 1.00 81.81 93 VAL A C 1
ATOM 711 O O . VAL A 1 93 ? 18.237 -2.270 -57.971 1.00 81.81 93 VAL A O 1
ATOM 714 N N . GLU A 1 94 ? 20.352 -2.62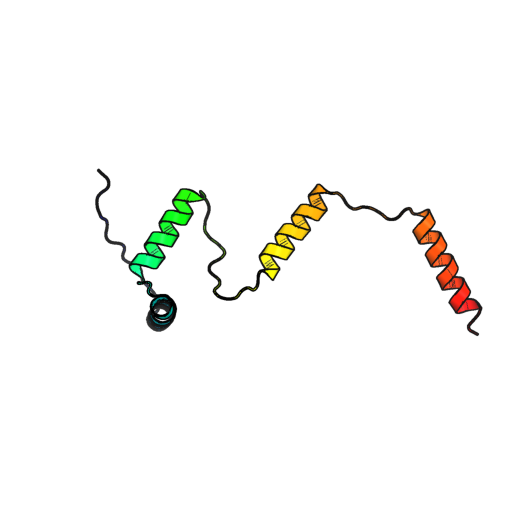5 -57.317 1.00 76.56 94 GLU A N 1
ATOM 715 C CA . GLU A 1 94 ? 20.941 -2.471 -58.652 1.00 76.56 94 GLU A CA 1
ATOM 716 C C . GLU A 1 94 ? 20.632 -3.653 -59.581 1.00 76.56 94 GLU A C 1
ATOM 718 O O . GLU A 1 94 ? 20.390 -3.448 -60.769 1.00 76.56 94 GLU A O 1
ATOM 723 N N . ASN A 1 95 ? 20.569 -4.875 -59.045 1.00 70.69 95 ASN A N 1
ATOM 724 C CA . ASN A 1 95 ? 20.251 -6.083 -59.816 1.00 70.69 95 ASN A CA 1
ATOM 725 C C . ASN A 1 95 ? 18.741 -6.349 -59.965 1.00 70.69 95 ASN A C 1
ATOM 727 O O . ASN A 1 95 ? 18.348 -7.270 -60.679 1.00 70.69 95 ASN A O 1
ATOM 731 N N . GLY A 1 96 ? 17.893 -5.576 -59.281 1.00 61.06 96 GLY A N 1
ATOM 732 C CA . GLY A 1 96 ? 16.433 -5.707 -59.287 1.00 61.06 96 GLY A CA 1
ATOM 733 C C . GLY A 1 96 ? 15.702 -4.837 -60.316 1.00 61.06 96 GLY A C 1
ATOM 734 O O . GLY A 1 96 ? 14.506 -4.596 -60.140 1.00 61.06 96 GLY A O 1
ATOM 735 N N . ARG A 1 97 ? 16.391 -4.335 -61.350 1.00 51.44 97 ARG A N 1
ATOM 736 C CA . ARG A 1 97 ? 15.799 -3.535 -62.434 1.00 51.44 97 ARG A CA 1
ATOM 737 C C . ARG A 1 97 ? 15.744 -4.287 -63.757 1.00 51.44 97 ARG A C 1
ATOM 739 O O . ARG A 1 97 ? 16.764 -4.907 -64.123 1.00 51.44 97 ARG A O 1
#

Radius of gyration: 26.68 Å; chains: 1; bounding box: 48×24×87 Å